Protein AF-A0A6G2W1F0-F1 (afdb_monomer_lite)

Structure (mmCIF, N/CA/C/O backbone):
data_AF-A0A6G2W1F0-F1
#
_entry.id   AF-A0A6G2W1F0-F1
#
loop_
_atom_site.group_PDB
_atom_site.id
_atom_site.type_symbol
_atom_site.label_atom_id
_atom_site.label_alt_id
_atom_site.label_comp_id
_atom_site.label_asym_id
_atom_site.label_entity_id
_atom_site.label_seq_id
_atom_site.pdbx_PDB_ins_code
_atom_site.Cartn_x
_atom_site.Cartn_y
_atom_site.Cartn_z
_atom_site.occupancy
_atom_site.B_iso_or_equiv
_atom_site.auth_seq_id
_atom_site.auth_comp_id
_atom_site.auth_asym_id
_atom_site.auth_atom_id
_atom_site.pdbx_PDB_model_num
ATOM 1 N N . MET A 1 1 ? -1.705 -1.977 -20.549 1.00 65.12 1 MET A N 1
ATOM 2 C CA . MET A 1 1 ? -0.613 -2.924 -20.229 1.00 65.12 1 MET A CA 1
ATOM 3 C C . MET A 1 1 ? -0.019 -2.506 -18.894 1.00 65.12 1 MET A C 1
ATOM 5 O O . MET A 1 1 ? 0.197 -1.313 -18.739 1.00 65.12 1 MET A O 1
ATOM 9 N N . SER A 1 2 ? 0.180 -3.436 -17.953 1.00 87.62 2 SER A N 1
ATOM 10 C CA . SER A 1 2 ? 0.776 -3.156 -16.630 1.00 87.62 2 SER A CA 1
ATOM 11 C C . SER A 1 2 ? 2.304 -3.027 -16.717 1.00 87.62 2 SER A C 1
ATOM 13 O O . SER A 1 2 ? 2.944 -3.602 -17.613 1.00 87.62 2 SER A O 1
ATOM 15 N N . ALA A 1 3 ? 2.893 -2.294 -15.771 1.00 87.00 3 ALA A N 1
ATOM 16 C CA . ALA A 1 3 ? 4.337 -2.196 -15.594 1.00 87.00 3 ALA A CA 1
ATOM 17 C C . ALA A 1 3 ? 4.994 -3.573 -15.380 1.00 87.00 3 ALA A C 1
ATOM 19 O O . ALA A 1 3 ? 6.061 -3.829 -15.943 1.00 87.00 3 ALA A O 1
ATOM 20 N N . TYR A 1 4 ? 4.330 -4.496 -14.673 1.00 86.31 4 TYR A N 1
ATOM 21 C CA . TYR A 1 4 ? 4.806 -5.872 -14.474 1.00 86.31 4 TYR A CA 1
ATOM 22 C C . TYR A 1 4 ? 4.949 -6.637 -15.787 1.00 86.31 4 TYR A C 1
ATOM 24 O O . TYR A 1 4 ? 5.973 -7.278 -16.017 1.00 86.31 4 TYR A O 1
ATOM 32 N N . SER A 1 5 ? 3.961 -6.537 -16.683 1.00 85.62 5 SER A N 1
ATOM 33 C CA . SER A 1 5 ? 4.020 -7.197 -17.995 1.00 85.62 5 SER A CA 1
ATOM 34 C C . SER A 1 5 ? 5.167 -6.649 -18.844 1.00 85.62 5 SER A C 1
ATOM 36 O O . SER A 1 5 ? 5.879 -7.409 -19.495 1.00 85.62 5 SER A O 1
ATOM 38 N N . THR A 1 6 ? 5.376 -5.333 -18.793 1.00 84.06 6 THR A N 1
ATOM 39 C CA . THR A 1 6 ? 6.454 -4.656 -19.528 1.00 84.06 6 THR A CA 1
ATOM 40 C C . THR A 1 6 ? 7.829 -5.064 -18.995 1.00 84.06 6 THR A C 1
ATOM 42 O O . THR A 1 6 ? 8.726 -5.392 -19.773 1.00 84.06 6 THR A O 1
ATOM 45 N N . ALA A 1 7 ? 7.987 -5.107 -17.670 1.00 84.81 7 ALA A N 1
ATOM 46 C CA . ALA A 1 7 ? 9.209 -5.564 -17.017 1.00 84.81 7 ALA A CA 1
ATOM 47 C C . ALA A 1 7 ? 9.498 -7.042 -17.322 1.00 84.81 7 ALA A C 1
ATOM 49 O O . ALA A 1 7 ? 10.616 -7.387 -17.699 1.00 84.81 7 ALA A O 1
ATOM 50 N N . TYR A 1 8 ? 8.486 -7.907 -17.228 1.00 86.44 8 TYR A N 1
ATOM 51 C CA . TYR A 1 8 ? 8.610 -9.330 -17.535 1.00 86.44 8 TYR A CA 1
ATOM 52 C C . TYR A 1 8 ? 9.032 -9.565 -18.989 1.00 86.44 8 TYR A C 1
ATOM 54 O O . TYR A 1 8 ? 9.948 -10.343 -19.252 1.00 86.44 8 TYR A O 1
ATOM 62 N N . GLN A 1 9 ? 8.419 -8.857 -19.941 1.00 87.31 9 GLN A N 1
ATOM 63 C CA . GLN A 1 9 ? 8.785 -8.960 -21.351 1.00 87.31 9 GLN A CA 1
ATOM 64 C C . GLN A 1 9 ? 10.224 -8.489 -21.596 1.00 87.31 9 GLN A C 1
ATOM 66 O O . GLN A 1 9 ? 10.969 -9.151 -22.317 1.00 87.31 9 GLN A O 1
ATOM 71 N N . ALA A 1 10 ? 10.650 -7.386 -20.979 1.00 84.75 10 ALA A N 1
ATOM 72 C CA . ALA A 1 10 ? 12.026 -6.907 -21.089 1.00 84.75 10 ALA A CA 1
ATOM 73 C C . ALA A 1 10 ? 13.050 -7.926 -20.558 1.00 84.75 10 ALA A C 1
ATOM 75 O O . ALA A 1 10 ? 14.081 -8.150 -21.187 1.00 84.75 10 ALA A O 1
ATOM 76 N N . LEU A 1 11 ? 12.742 -8.584 -19.437 1.00 84.31 11 LEU A N 1
ATOM 77 C CA . LEU A 1 11 ? 13.610 -9.599 -18.834 1.00 84.31 11 LEU A CA 1
ATOM 78 C C . LEU A 1 11 ? 13.666 -10.898 -19.652 1.00 84.31 11 LEU A C 1
ATOM 80 O O . LEU A 1 11 ? 14.720 -11.521 -19.735 1.00 84.31 11 LEU A O 1
ATOM 84 N N . THR A 1 12 ? 12.553 -11.311 -20.259 1.00 88.50 12 THR A N 1
ATOM 85 C CA . THR A 1 12 ? 12.443 -12.606 -20.959 1.00 88.50 12 THR A CA 1
ATOM 86 C C . THR A 1 12 ? 12.850 -12.558 -22.426 1.00 88.50 12 THR A C 1
ATOM 88 O O . THR A 1 12 ? 13.344 -13.548 -22.956 1.00 88.50 12 THR A O 1
ATOM 91 N N . THR A 1 13 ? 12.679 -11.418 -23.098 1.00 85.00 13 THR A N 1
ATOM 92 C CA . THR A 1 13 ? 13.014 -11.277 -24.527 1.00 85.00 13 THR A CA 1
ATOM 93 C C . THR A 1 13 ? 14.494 -10.990 -24.784 1.00 85.00 13 THR A C 1
ATOM 95 O O . THR A 1 13 ? 14.908 -10.923 -25.938 1.00 85.00 13 THR A O 1
ATOM 98 N N . GLY A 1 14 ? 15.299 -10.782 -23.735 1.00 74.56 14 GLY A N 1
ATOM 99 C CA . GLY A 1 14 ? 16.721 -10.438 -23.857 1.00 74.56 14 GLY A CA 1
ATOM 100 C C . GLY A 1 14 ? 16.983 -9.051 -24.460 1.00 74.56 14 GLY A C 1
ATOM 101 O O . GLY A 1 1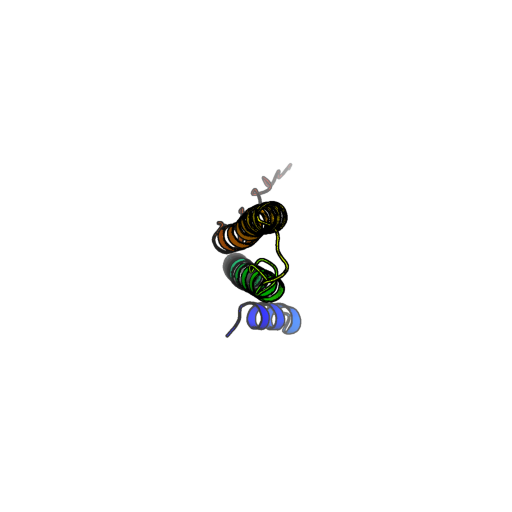4 ? 18.137 -8.678 -24.676 1.00 74.56 14 GLY A O 1
ATOM 102 N N . ARG A 1 15 ? 15.935 -8.257 -24.727 1.00 81.12 15 ARG A N 1
ATOM 103 C CA . ARG A 1 15 ? 16.072 -6.875 -25.188 1.00 81.12 15 ARG A CA 1
ATOM 104 C C . ARG A 1 15 ? 16.518 -6.002 -24.019 1.00 81.12 15 ARG A C 1
ATOM 106 O O . ARG A 1 15 ? 15.737 -5.714 -23.115 1.00 81.12 15 ARG A O 1
ATOM 113 N N . ALA A 1 16 ? 17.749 -5.503 -24.089 1.00 79.38 16 ALA A N 1
ATOM 114 C CA . ALA A 1 16 ? 18.232 -4.503 -23.148 1.00 79.38 16 ALA A CA 1
ATOM 115 C C . ALA A 1 16 ? 17.373 -3.227 -23.233 1.00 79.38 16 ALA A C 1
ATOM 117 O O . ALA A 1 16 ? 17.287 -2.588 -24.287 1.00 79.38 16 ALA A O 1
ATOM 118 N N . LEU A 1 17 ? 16.736 -2.860 -22.119 1.00 83.50 17 LEU A N 1
ATOM 119 C CA . LEU A 1 17 ? 16.067 -1.569 -21.981 1.00 83.50 17 LEU A CA 1
ATOM 120 C C . LEU A 1 17 ? 17.113 -0.459 -21.951 1.00 83.50 17 LEU A C 1
ATOM 122 O O . LEU A 1 17 ? 18.130 -0.562 -21.259 1.00 83.50 17 LEU A O 1
ATOM 126 N N . ARG A 1 18 ? 16.846 0.640 -22.657 1.00 86.62 18 ARG A N 1
ATOM 127 C CA . ARG A 1 18 ? 17.651 1.853 -22.495 1.00 86.62 18 ARG A CA 1
ATOM 128 C C . ARG A 1 18 ? 17.464 2.394 -21.070 1.00 86.62 18 ARG A C 1
ATOM 130 O O . ARG A 1 18 ? 16.386 2.224 -20.500 1.00 86.62 18 ARG A O 1
ATOM 137 N N . PRO A 1 19 ? 18.445 3.117 -20.501 1.00 85.00 19 PRO A N 1
ATOM 138 C CA . PRO A 1 19 ? 18.360 3.605 -19.122 1.00 85.00 19 PRO A CA 1
ATOM 139 C C . PRO A 1 19 ? 17.077 4.385 -18.792 1.00 85.00 19 PRO A C 1
ATOM 141 O O . PRO A 1 19 ? 16.508 4.207 -17.720 1.00 85.00 19 PRO A O 1
ATOM 144 N N . HIS A 1 20 ? 16.569 5.199 -19.723 1.00 83.25 20 HIS A N 1
ATOM 145 C CA . HIS A 1 20 ? 15.317 5.942 -19.536 1.00 83.25 20 HIS A CA 1
ATOM 146 C C . HIS A 1 20 ? 14.067 5.050 -19.599 1.00 83.25 20 HIS A C 1
ATOM 148 O O . HIS A 1 20 ? 13.107 5.296 -18.873 1.00 83.25 20 HIS A O 1
ATOM 154 N N . GLU A 1 21 ? 14.071 4.008 -20.437 1.00 84.81 21 GLU A N 1
ATOM 155 C CA . GLU A 1 21 ? 12.981 3.027 -20.508 1.00 84.81 21 GLU A CA 1
ATOM 156 C C . GLU A 1 21 ? 12.933 2.214 -19.209 1.00 84.81 21 GLU A C 1
ATOM 158 O O . GLU A 1 21 ? 11.867 2.048 -18.622 1.00 84.81 21 GLU A O 1
ATOM 163 N N . ALA A 1 22 ? 14.098 1.787 -18.712 1.00 85.56 22 ALA A N 1
ATOM 164 C CA . ALA A 1 22 ? 14.219 1.096 -17.434 1.00 85.56 22 ALA A CA 1
ATOM 165 C C . ALA A 1 22 ? 13.767 1.982 -16.265 1.00 85.56 22 ALA A C 1
ATOM 167 O O . ALA A 1 22 ? 12.966 1.538 -15.448 1.00 85.56 22 ALA A O 1
ATOM 168 N N . ALA A 1 23 ? 14.214 3.242 -16.207 1.00 85.69 23 ALA A N 1
ATOM 169 C CA . ALA A 1 23 ? 13.790 4.191 -15.177 1.00 85.69 23 ALA A CA 1
ATOM 170 C C . ALA A 1 23 ? 12.268 4.395 -15.177 1.00 85.69 23 ALA A C 1
ATOM 172 O O . ALA A 1 23 ? 11.653 4.399 -14.114 1.00 85.69 23 ALA A O 1
ATOM 173 N N . LYS A 1 24 ? 11.652 4.492 -16.362 1.00 87.44 24 LYS A N 1
ATOM 174 C CA . LYS A 1 24 ? 10.198 4.606 -16.499 1.00 87.44 24 LYS A CA 1
ATOM 175 C C . LYS A 1 24 ? 9.475 3.363 -15.979 1.00 87.44 24 LYS A C 1
ATOM 177 O O . LYS A 1 24 ? 8.623 3.495 -15.110 1.00 87.44 24 LYS A O 1
ATOM 182 N N . VAL A 1 25 ? 9.860 2.170 -16.439 1.00 90.19 25 VAL A N 1
ATOM 183 C CA . VAL A 1 25 ? 9.263 0.899 -15.983 1.00 90.19 25 VAL A CA 1
ATOM 184 C C . VAL A 1 25 ? 9.400 0.740 -14.469 1.00 90.19 25 VAL A C 1
ATOM 186 O O . VAL A 1 25 ? 8.467 0.322 -13.795 1.00 90.19 25 VAL A O 1
ATOM 189 N N . LEU A 1 26 ? 10.550 1.115 -13.914 1.00 88.88 26 LEU A N 1
ATOM 190 C CA . LEU A 1 26 ? 10.825 1.071 -12.483 1.00 88.88 26 LEU A CA 1
ATOM 191 C C . LEU A 1 26 ? 9.983 2.064 -11.665 1.00 88.88 26 LEU A C 1
ATOM 193 O O . LEU A 1 26 ? 9.611 1.738 -10.536 1.00 88.88 26 LEU A O 1
ATOM 197 N N . SER A 1 27 ? 9.697 3.251 -12.199 1.00 89.81 27 SER A N 1
ATOM 198 C CA . SER A 1 27 ? 8.772 4.211 -11.584 1.00 89.81 27 SER A CA 1
ATOM 199 C C . SER A 1 27 ? 7.324 3.730 -11.670 1.00 89.81 27 SER A C 1
ATOM 201 O O . SER A 1 27 ? 6.599 3.790 -10.679 1.00 89.81 27 SER A O 1
ATOM 203 N N . ASP A 1 28 ? 6.918 3.186 -12.818 1.00 90.81 28 ASP A N 1
ATOM 204 C CA . ASP A 1 28 ? 5.572 2.643 -13.012 1.00 90.81 28 ASP A CA 1
ATOM 205 C C . ASP A 1 28 ? 5.324 1.439 -12.084 1.00 90.81 28 ASP A C 1
ATOM 207 O O . ASP A 1 28 ? 4.277 1.362 -11.445 1.00 90.81 28 ASP A O 1
ATOM 211 N N . LEU A 1 29 ? 6.320 0.560 -11.911 1.00 91.88 29 LEU A N 1
ATOM 212 C CA . LEU A 1 29 ? 6.280 -0.545 -10.947 1.00 91.88 29 LEU A CA 1
ATOM 213 C C . LEU A 1 29 ? 6.156 -0.062 -9.502 1.00 91.88 29 LEU A C 1
ATOM 215 O O . LEU A 1 29 ? 5.406 -0.650 -8.728 1.00 91.88 29 LEU A O 1
ATOM 219 N N . GLN A 1 30 ? 6.889 0.985 -9.114 1.00 91.94 30 GLN A N 1
ATOM 220 C CA . GLN A 1 30 ? 6.799 1.546 -7.763 1.00 91.94 30 GLN A CA 1
ATOM 221 C C . GLN A 1 30 ? 5.388 2.074 -7.481 1.00 91.94 30 GLN A C 1
ATOM 223 O O . GLN A 1 30 ? 4.853 1.836 -6.397 1.00 91.94 30 GLN A O 1
ATOM 228 N N . ARG A 1 31 ? 4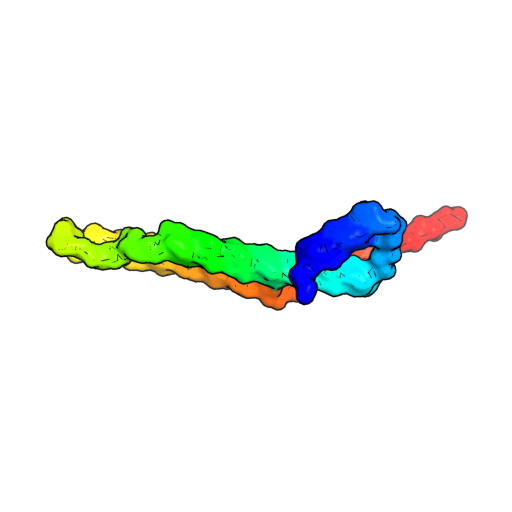.780 2.741 -8.467 1.00 92.62 31 ARG A N 1
ATOM 229 C CA . ARG A 1 31 ? 3.410 3.240 -8.372 1.00 92.62 31 ARG A CA 1
ATOM 230 C C . ARG A 1 31 ? 2.400 2.100 -8.253 1.00 92.62 31 ARG A C 1
ATOM 232 O O . ARG A 1 31 ? 1.655 2.073 -7.279 1.00 92.62 31 ARG A O 1
ATOM 239 N N . GLU A 1 32 ? 2.419 1.151 -9.191 1.00 93.44 32 GLU A N 1
ATOM 240 C CA . GLU A 1 32 ? 1.493 0.005 -9.199 1.00 93.44 32 GLU A CA 1
ATOM 241 C C . GLU A 1 32 ? 1.619 -0.817 -7.905 1.00 93.44 32 GLU A C 1
ATOM 243 O O . GLU A 1 32 ? 0.625 -1.038 -7.220 1.00 93.44 32 GLU A O 1
ATOM 248 N N . THR A 1 33 ? 2.846 -1.150 -7.483 1.00 92.12 33 THR A N 1
ATOM 249 C CA . THR A 1 33 ? 3.076 -1.915 -6.241 1.00 92.12 33 THR A CA 1
ATOM 250 C C . THR A 1 33 ? 2.579 -1.157 -5.006 1.00 92.12 33 THR A C 1
ATOM 252 O O . THR A 1 33 ? 1.979 -1.745 -4.108 1.00 92.12 33 THR A O 1
ATOM 255 N N . GLY A 1 34 ? 2.849 0.149 -4.917 1.00 91.81 34 GLY A N 1
ATOM 256 C CA . GLY A 1 34 ? 2.440 0.951 -3.764 1.00 91.81 34 GLY A CA 1
ATOM 257 C C . GLY A 1 34 ? 0.919 1.108 -3.661 1.00 91.81 34 GLY A C 1
ATOM 258 O O . GLY A 1 34 ? 0.373 1.043 -2.558 1.00 91.81 34 GLY A O 1
ATOM 259 N N . GLU A 1 35 ? 0.229 1.257 -4.795 1.00 92.94 35 GLU A N 1
ATOM 260 C CA . GLU A 1 35 ? -1.238 1.270 -4.869 1.00 92.94 35 GLU A CA 1
ATOM 261 C C . GLU A 1 35 ? -1.832 -0.094 -4.479 1.00 92.94 35 GLU A C 1
ATOM 263 O O . GLU A 1 35 ? -2.740 -0.155 -3.647 1.00 92.94 35 GLU A O 1
ATOM 268 N N . GLU A 1 36 ? -1.287 -1.194 -5.006 1.00 93.62 36 GLU A N 1
ATOM 269 C CA . GLU A 1 36 ? -1.722 -2.555 -4.673 1.00 93.62 36 GLU A CA 1
ATOM 270 C C . GLU A 1 36 ? -1.546 -2.873 -3.183 1.00 93.62 36 GLU A C 1
ATOM 272 O O . GLU A 1 36 ? -2.469 -3.388 -2.550 1.00 93.62 36 GLU A O 1
ATOM 277 N N . LEU A 1 37 ? -0.404 -2.508 -2.590 1.00 93.19 37 LEU A N 1
ATOM 278 C CA . LEU A 1 37 ? -0.155 -2.687 -1.157 1.00 93.19 37 LEU A CA 1
ATOM 279 C C . LEU A 1 37 ? -1.125 -1.874 -0.299 1.00 93.19 37 LEU A C 1
ATOM 281 O O . LEU A 1 37 ? -1.650 -2.391 0.689 1.00 93.19 37 LEU A O 1
ATOM 285 N N . ALA A 1 38 ? -1.386 -0.617 -0.669 1.00 93.38 38 ALA A N 1
ATOM 286 C CA . ALA A 1 38 ? -2.347 0.218 0.041 1.00 93.38 38 ALA A CA 1
ATOM 287 C C . ALA A 1 38 ? -3.745 -0.422 0.034 1.00 93.38 38 ALA A C 1
ATOM 289 O O . ALA A 1 38 ? -4.363 -0.546 1.092 1.00 93.38 38 ALA A O 1
ATOM 290 N N . ASN A 1 39 ? -4.198 -0.886 -1.132 1.00 93.75 39 ASN A N 1
ATOM 291 C CA . ASN A 1 39 ? -5.507 -1.514 -1.299 1.00 93.75 39 ASN A CA 1
ATOM 292 C C . ASN A 1 39 ? -5.608 -2.853 -0.556 1.00 93.75 39 ASN A C 1
ATOM 294 O O . ASN A 1 39 ? -6.601 -3.103 0.124 1.00 93.75 39 ASN A O 1
ATOM 298 N N . ALA A 1 40 ? -4.577 -3.699 -0.631 1.00 92.75 40 ALA A N 1
ATOM 299 C CA . ALA A 1 40 ? -4.555 -4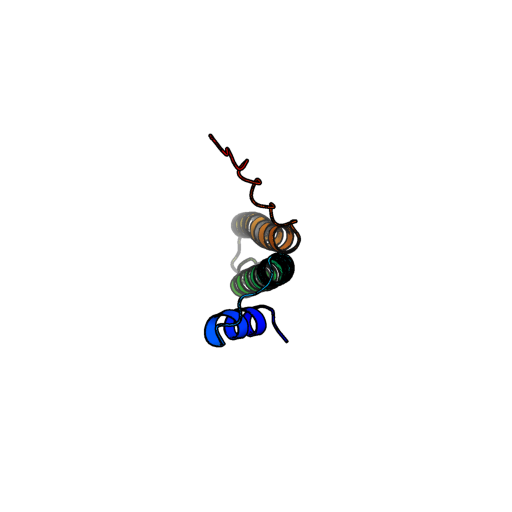.989 0.054 1.00 92.75 40 ALA A CA 1
ATOM 300 C C . ALA A 1 40 ? -4.623 -4.825 1.581 1.00 92.75 40 ALA A C 1
ATOM 302 O O . ALA A 1 40 ? -5.380 -5.527 2.256 1.00 92.75 40 ALA A O 1
ATOM 303 N N . VAL A 1 41 ? -3.871 -3.866 2.133 1.00 91.44 41 VAL A N 1
ATOM 304 C CA . VAL A 1 41 ? -3.899 -3.565 3.571 1.00 91.44 41 VAL A CA 1
ATOM 305 C C . VAL A 1 41 ? -5.244 -2.963 3.974 1.00 91.44 41 VAL A C 1
ATOM 307 O O . VAL A 1 41 ? -5.794 -3.351 5.001 1.00 91.44 41 VAL A O 1
ATOM 310 N N . GLU A 1 42 ? -5.811 -2.058 3.174 1.00 91.88 42 GLU A N 1
ATOM 311 C CA . GLU A 1 42 ? -7.142 -1.493 3.421 1.00 91.88 42 GLU A CA 1
ATOM 312 C C . GLU A 1 42 ? -8.222 -2.585 3.446 1.00 91.88 42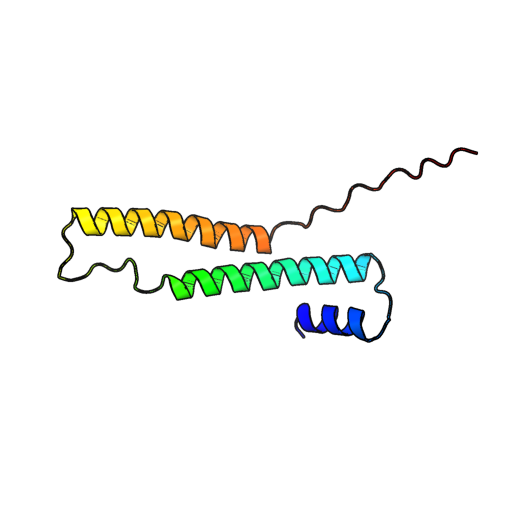 GLU A C 1
ATOM 314 O O . GLU A 1 42 ? -8.992 -2.668 4.404 1.00 91.88 42 GLU A O 1
ATOM 319 N N . GLN A 1 43 ? -8.205 -3.503 2.478 1.00 92.69 43 GLN A N 1
ATOM 320 C CA . GLN A 1 43 ? -9.130 -4.633 2.420 1.00 92.69 43 GLN A CA 1
ATOM 321 C C . GLN A 1 43 ? -8.960 -5.593 3.608 1.00 92.69 43 GLN A C 1
ATOM 323 O O . GLN A 1 43 ? -9.948 -6.057 4.175 1.00 92.69 43 GLN A O 1
ATOM 328 N N . GLN A 1 44 ? -7.724 -5.868 4.042 1.00 90.88 44 GLN A N 1
ATOM 329 C CA . GLN A 1 44 ? -7.459 -6.712 5.215 1.00 90.88 44 GLN A CA 1
ATOM 330 C C . GLN A 1 44 ? -7.969 -6.087 6.527 1.00 90.88 44 GLN A C 1
ATOM 332 O O . GLN A 1 44 ? -8.149 -6.792 7.531 1.00 90.88 44 GLN A O 1
ATOM 337 N N . LEU A 1 45 ? -8.139 -4.766 6.558 1.00 90.31 45 LEU A N 1
ATOM 338 C CA . LEU A 1 45 ? -8.550 -4.007 7.734 1.00 90.31 45 LEU A CA 1
ATOM 339 C C . LEU A 1 45 ? -10.025 -3.610 7.727 1.00 90.31 45 LEU A C 1
ATOM 341 O O . LEU A 1 45 ? -10.524 -3.196 8.780 1.00 90.31 45 LEU A O 1
ATOM 345 N N . ASP A 1 46 ? -10.726 -3.753 6.600 1.00 89.25 46 ASP A N 1
ATOM 346 C CA . ASP A 1 46 ? -12.154 -3.462 6.539 1.00 89.25 46 ASP A CA 1
ATOM 347 C C . ASP A 1 46 ? -12.921 -4.272 7.595 1.00 89.25 46 ASP A C 1
ATOM 349 O O . ASP A 1 46 ? -12.606 -5.416 7.928 1.00 89.25 46 ASP A O 1
ATOM 353 N N . GLY A 1 47 ? -13.895 -3.617 8.219 1.00 86.88 47 GLY A N 1
ATOM 354 C CA . GLY A 1 47 ? -14.696 -4.184 9.300 1.00 86.88 47 GLY A CA 1
ATOM 355 C C . GLY A 1 47 ? -13.984 -4.344 10.653 1.00 86.88 47 GLY A C 1
ATOM 356 O O . GLY A 1 47 ? -14.659 -4.266 11.678 1.00 86.88 47 GLY A O 1
ATOM 357 N N . LYS A 1 48 ? -12.649 -4.486 10.716 1.00 89.50 48 LYS A N 1
ATOM 358 C CA . LYS A 1 48 ? -11.923 -4.841 11.961 1.00 89.50 48 LYS A CA 1
ATOM 359 C C . LYS A 1 48 ? -12.035 -3.818 13.087 1.00 89.50 48 LYS A C 1
ATOM 361 O O . LYS A 1 48 ? -11.981 -4.180 14.262 1.00 89.50 48 LYS A O 1
ATOM 366 N N . PHE A 1 49 ? -12.172 -2.543 12.742 1.00 89.44 49 PHE A N 1
ATOM 367 C CA . PHE A 1 49 ? -12.223 -1.451 13.717 1.00 89.44 49 PHE A CA 1
ATOM 368 C C . PHE A 1 49 ? -13.626 -0.873 13.914 1.00 89.44 49 PHE A C 1
ATOM 370 O O . PHE A 1 49 ? -13.773 0.151 14.585 1.00 89.44 49 PHE A O 1
ATOM 377 N N . ARG A 1 50 ? -14.660 -1.513 13.351 1.00 89.31 50 ARG A N 1
ATOM 378 C CA . ARG A 1 50 ? -16.047 -1.101 13.577 1.00 89.31 50 ARG A CA 1
ATOM 379 C C . ARG A 1 50 ? -16.436 -1.354 15.034 1.00 89.31 50 ARG A C 1
ATOM 381 O O . ARG A 1 50 ? -15.946 -2.289 15.680 1.00 89.31 50 ARG A O 1
ATOM 388 N N . ARG A 1 51 ? -17.311 -0.486 15.547 1.00 91.31 51 ARG A N 1
ATOM 389 C CA . ARG A 1 51 ? -17.942 -0.698 16.848 1.00 91.31 51 ARG A CA 1
ATOM 390 C C . ARG A 1 51 ? -18.864 -1.908 16.742 1.00 91.31 51 ARG A C 1
ATOM 392 O O . ARG A 1 51 ? -19.622 -2.003 15.780 1.00 91.31 51 ARG A O 1
ATOM 399 N N . THR A 1 52 ? -18.782 -2.805 17.711 1.00 92.12 52 THR A N 1
ATOM 400 C CA . THR A 1 52 ? -19.709 -3.930 17.869 1.00 92.12 52 THR A CA 1
ATOM 401 C C . THR A 1 52 ? -20.598 -3.706 19.086 1.00 92.12 52 THR A C 1
ATOM 403 O O . THR A 1 52 ? -20.242 -2.938 19.980 1.00 92.12 52 THR A O 1
ATOM 406 N N . ASP A 1 53 ? -21.731 -4.401 19.152 1.00 90.31 53 ASP A N 1
ATOM 407 C CA . ASP A 1 53 ? -22.701 -4.251 20.251 1.00 90.31 53 ASP A CA 1
ATOM 408 C C . ASP A 1 53 ? -22.116 -4.632 21.621 1.00 90.31 53 ASP A C 1
ATOM 410 O O . ASP A 1 53 ? -22.567 -4.173 22.665 1.00 90.31 53 ASP A O 1
ATOM 414 N N . THR A 1 54 ? -21.056 -5.440 21.615 1.00 92.44 54 THR A N 1
ATOM 415 C CA . THR A 1 54 ? -20.311 -5.876 22.800 1.00 92.44 54 THR A CA 1
ATOM 416 C C . THR A 1 54 ? -19.192 -4.918 23.221 1.00 92.44 54 THR A C 1
ATOM 418 O O . THR A 1 54 ? -18.536 -5.155 24.237 1.00 92.44 54 THR A O 1
ATOM 421 N N . ASP A 1 55 ? -18.907 -3.866 22.446 1.00 90.38 55 ASP A N 1
ATOM 422 C CA . ASP A 1 55 ? -17.811 -2.950 22.753 1.00 90.38 55 ASP A CA 1
ATOM 423 C C . ASP A 1 55 ? -18.183 -1.980 23.877 1.00 90.38 55 ASP A C 1
ATOM 425 O O . ASP A 1 55 ? -19.091 -1.152 23.755 1.00 90.38 55 ASP A O 1
ATOM 429 N N . THR A 1 56 ? -17.362 -1.969 24.925 1.00 94.94 56 THR A N 1
ATOM 430 C CA . THR A 1 56 ? -17.306 -0.833 25.850 1.00 94.94 56 THR A CA 1
ATOM 431 C C . THR A 1 56 ? -16.695 0.390 25.159 1.00 94.94 56 THR A C 1
ATOM 433 O O . THR A 1 56 ? -15.906 0.267 24.215 1.00 94.94 56 THR A O 1
ATOM 436 N N . ASP A 1 57 ? -16.973 1.593 25.668 1.00 93.62 57 ASP A N 1
ATOM 437 C CA . ASP A 1 57 ? -16.385 2.828 25.125 1.00 93.62 57 A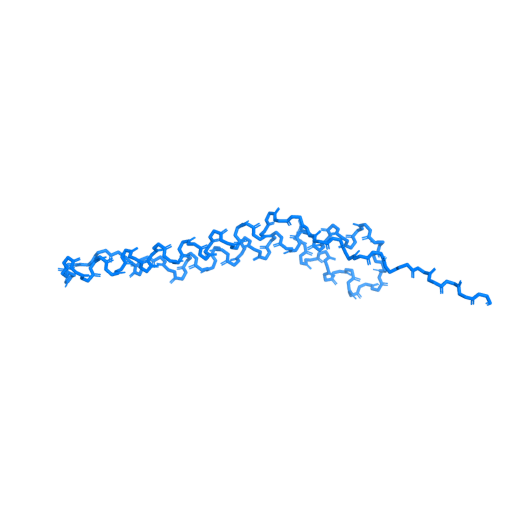SP A CA 1
ATOM 438 C C . ASP A 1 57 ? -14.846 2.804 25.148 1.00 93.62 57 ASP A C 1
ATOM 440 O O . ASP A 1 57 ? -14.184 3.286 24.223 1.00 93.62 57 ASP A O 1
ATOM 444 N N . GLY A 1 58 ? -14.256 2.181 26.174 1.00 94.12 58 GLY A N 1
ATOM 445 C CA . GLY A 1 58 ? -12.811 1.979 26.274 1.00 94.12 58 GLY A CA 1
ATOM 446 C C . GLY A 1 58 ? -12.258 1.054 25.186 1.00 94.12 58 GLY A C 1
ATOM 447 O O . GLY A 1 58 ? -11.216 1.355 24.595 1.00 94.12 58 GLY A O 1
ATOM 448 N N . ALA A 1 59 ? -12.957 -0.044 24.880 1.00 91.94 59 ALA A N 1
ATOM 449 C CA . ALA A 1 59 ? -12.585 -0.957 23.798 1.00 91.94 59 ALA A CA 1
ATOM 450 C C . ALA A 1 59 ? -12.681 -0.267 22.429 1.00 91.94 59 ALA A C 1
ATOM 452 O O . ALA A 1 59 ? -11.738 -0.327 21.632 1.00 91.94 59 ALA A O 1
ATOM 453 N N . PHE A 1 60 ? -13.758 0.486 22.195 1.00 93.50 60 PHE A N 1
ATOM 454 C CA . PHE A 1 60 ? -13.932 1.246 20.961 1.00 93.50 60 PHE A CA 1
ATOM 455 C C . PHE A 1 60 ? -12.865 2.340 20.793 1.00 93.50 60 PHE A C 1
ATOM 457 O O . PHE A 1 60 ? -12.304 2.507 19.707 1.00 93.50 60 PHE A O 1
ATOM 464 N N . ARG A 1 61 ? -12.485 3.040 21.874 1.00 94.25 61 ARG A N 1
ATOM 465 C CA . ARG A 1 61 ? -11.388 4.024 21.838 1.00 94.25 61 ARG A CA 1
ATOM 466 C C . ARG A 1 61 ? -10.067 3.387 21.402 1.00 94.25 61 ARG A C 1
ATOM 468 O O . ARG A 1 61 ? -9.362 3.981 20.585 1.00 94.25 61 ARG A O 1
ATOM 475 N N . LYS A 1 62 ? -9.739 2.187 21.898 1.00 93.75 62 LYS A N 1
ATOM 476 C CA . LYS A 1 62 ? -8.544 1.437 21.468 1.00 93.75 62 LYS A CA 1
ATOM 477 C C . LYS A 1 62 ? -8.631 1.050 19.988 1.00 93.75 62 LYS A C 1
ATOM 479 O O . LYS A 1 62 ? -7.687 1.326 19.251 1.00 93.75 62 LYS A O 1
ATOM 484 N N . LYS A 1 63 ? -9.769 0.511 19.525 1.00 93.00 63 LYS A N 1
ATOM 485 C CA . LYS A 1 63 ? -10.006 0.211 18.096 1.00 93.00 63 LYS A CA 1
ATOM 486 C C . LYS A 1 63 ? -9.771 1.438 17.210 1.00 93.00 63 LYS A C 1
ATOM 488 O O . LYS A 1 63 ? -9.065 1.340 16.211 1.00 93.00 63 LYS A O 1
ATOM 493 N N . ARG A 1 64 ? -10.270 2.611 17.614 1.00 92.88 64 ARG A N 1
ATOM 494 C CA . ARG A 1 64 ? -10.073 3.873 16.881 1.00 92.88 64 ARG A CA 1
ATOM 495 C C . ARG A 1 64 ? -8.604 4.306 16.813 1.00 92.88 64 ARG A C 1
ATOM 497 O O . ARG A 1 64 ? -8.166 4.809 15.781 1.00 92.88 64 ARG A O 1
ATOM 504 N N . LEU A 1 65 ? -7.836 4.111 17.887 1.00 93.25 65 LEU A N 1
ATOM 505 C CA . LEU A 1 65 ? -6.393 4.385 17.884 1.00 93.25 65 LEU A CA 1
ATOM 506 C C . LEU A 1 65 ? -5.648 3.459 16.914 1.00 93.25 65 LEU A C 1
ATOM 508 O O . LEU A 1 65 ? -4.815 3.935 16.143 1.00 93.25 65 LEU A O 1
ATOM 512 N N . HIS A 1 66 ? -5.979 2.164 16.912 1.00 92.38 66 HIS A N 1
ATOM 513 C CA . HIS A 1 66 ? -5.402 1.206 15.969 1.00 92.38 66 HIS A CA 1
ATOM 514 C C . HIS A 1 66 ? -5.770 1.538 14.523 1.00 92.38 66 HIS A C 1
ATOM 516 O O . HIS A 1 66 ? -4.876 1.582 13.685 1.00 92.38 66 HIS A O 1
ATOM 522 N N . TYR A 1 67 ? -7.029 1.888 14.251 1.00 91.31 67 TYR A N 1
ATOM 523 C CA . TYR A 1 67 ? -7.455 2.375 12.939 1.00 91.31 67 TYR A CA 1
ATOM 524 C C . TYR A 1 67 ? -6.605 3.563 12.467 1.00 91.31 67 TYR A C 1
ATOM 526 O O . TYR A 1 67 ? -6.058 3.544 11.368 1.00 91.31 67 TYR A O 1
ATOM 534 N N . GLY A 1 68 ? -6.413 4.575 13.320 1.00 91.75 68 GLY A N 1
ATOM 535 C CA . GLY A 1 68 ? -5.576 5.730 12.987 1.00 91.75 68 GLY A CA 1
ATOM 536 C C . GLY A 1 68 ? -4.099 5.377 12.758 1.00 91.75 68 GLY A C 1
ATOM 537 O O . GLY A 1 68 ? -3.433 5.997 11.931 1.00 91.75 68 GLY A O 1
ATOM 538 N N . ALA A 1 69 ? -3.558 4.382 13.465 1.00 93.25 69 ALA A N 1
ATOM 539 C CA . ALA A 1 69 ? -2.216 3.861 13.194 1.00 93.25 69 ALA A CA 1
ATOM 540 C C . ALA A 1 69 ? -2.151 3.139 11.839 1.00 93.25 69 ALA A C 1
ATOM 542 O O . ALA A 1 69 ? -1.243 3.397 11.055 1.00 93.25 69 ALA A O 1
ATOM 543 N N . SER A 1 70 ? -3.143 2.311 11.526 1.00 92.69 70 SER A N 1
ATOM 544 C CA . SER A 1 70 ? -3.227 1.601 10.253 1.00 92.69 70 SER A CA 1
ATOM 545 C C . SER A 1 70 ? -3.374 2.535 9.054 1.00 92.69 70 SER A C 1
ATOM 547 O O . SER A 1 70 ? -2.676 2.368 8.058 1.00 92.69 70 SER A O 1
ATOM 549 N N . MET A 1 71 ? -4.211 3.569 9.162 1.00 92.81 71 MET A N 1
ATOM 550 C CA . MET A 1 71 ? -4.374 4.556 8.092 1.00 92.81 71 MET A CA 1
ATOM 551 C C . MET A 1 71 ? -3.081 5.321 7.799 1.00 92.81 71 MET A C 1
ATOM 553 O O . MET A 1 71 ? -2.827 5.672 6.650 1.00 92.81 71 MET A O 1
ATOM 557 N N . ARG A 1 72 ? -2.224 5.542 8.807 1.00 93.75 72 ARG A N 1
ATOM 558 C CA . ARG A 1 72 ? -0.891 6.124 8.584 1.00 93.75 72 ARG A CA 1
ATOM 559 C C . ARG A 1 72 ? -0.014 5.223 7.716 1.00 93.75 72 ARG A C 1
ATOM 561 O O . ARG A 1 72 ? 0.686 5.738 6.853 1.00 93.75 72 ARG A O 1
ATOM 568 N N . VAL A 1 73 ? -0.089 3.905 7.899 1.00 93.75 73 VAL A N 1
ATOM 569 C CA . VAL A 1 73 ? 0.651 2.931 7.080 1.00 93.75 73 VAL A CA 1
ATOM 570 C C . VAL A 1 73 ? 0.116 2.895 5.647 1.00 93.75 73 VAL A C 1
ATOM 572 O O . VAL A 1 73 ? 0.898 3.002 4.709 1.00 93.75 73 VAL A O 1
ATOM 575 N N . ILE A 1 74 ? -1.208 2.832 5.464 1.00 93.44 74 ILE A N 1
ATOM 576 C CA . ILE A 1 74 ? -1.836 2.876 4.129 1.00 93.44 74 ILE A CA 1
ATOM 577 C C . ILE A 1 74 ? -1.428 4.155 3.387 1.00 93.44 74 ILE A C 1
ATOM 579 O O . ILE A 1 74 ? -1.009 4.111 2.232 1.00 93.44 74 ILE A O 1
ATOM 583 N N . ASN A 1 75 ? -1.482 5.302 4.066 1.00 92.69 75 ASN A N 1
ATOM 584 C CA . ASN A 1 75 ? -1.067 6.569 3.476 1.00 92.69 75 ASN A CA 1
ATOM 585 C C . ASN A 1 75 ? 0.435 6.606 3.167 1.00 92.69 75 ASN A C 1
ATOM 587 O O . ASN A 1 75 ? 0.815 7.189 2.156 1.00 92.69 75 ASN A O 1
ATOM 591 N N . ALA A 1 76 ? 1.286 5.957 3.967 1.00 91.75 76 ALA A N 1
ATOM 592 C CA . ALA A 1 76 ? 2.708 5.833 3.657 1.00 91.75 76 ALA A CA 1
ATOM 593 C C . ALA A 1 76 ? 2.945 5.045 2.355 1.00 91.75 76 ALA A C 1
ATOM 595 O O . ALA A 1 76 ? 3.773 5.463 1.549 1.00 91.75 76 ALA A O 1
ATOM 596 N N . PHE A 1 77 ? 2.184 3.974 2.095 1.00 91.50 77 PHE A N 1
ATOM 597 C CA . PHE A 1 77 ? 2.248 3.258 0.812 1.00 91.50 77 PHE A CA 1
ATOM 598 C C . PHE A 1 77 ? 1.796 4.126 -0.364 1.00 91.50 77 PHE A C 1
ATOM 600 O O . PHE A 1 77 ? 2.457 4.141 -1.400 1.00 91.50 77 PHE A O 1
ATOM 607 N N . ARG A 1 78 ? 0.731 4.918 -0.192 1.00 92.50 78 ARG A N 1
ATOM 608 C CA . ARG A 1 78 ? 0.266 5.864 -1.223 1.00 92.50 78 ARG A CA 1
ATOM 609 C C . ARG A 1 78 ? 1.293 6.963 -1.509 1.00 92.50 78 ARG A C 1
ATOM 611 O O . ARG A 1 78 ? 1.510 7.309 -2.665 1.00 92.50 78 ARG A O 1
ATOM 618 N N . VAL A 1 79 ? 1.961 7.480 -0.477 1.00 91.81 79 VAL A N 1
ATOM 619 C CA . VAL A 1 79 ? 3.058 8.448 -0.639 1.00 91.81 79 VAL A CA 1
ATOM 620 C C . VAL A 1 79 ? 4.243 7.804 -1.353 1.00 91.81 79 VAL A C 1
ATOM 622 O O . VAL A 1 79 ? 4.784 8.398 -2.280 1.00 91.81 79 VAL A O 1
ATOM 625 N N . LEU A 1 80 ? 4.618 6.576 -0.983 1.00 87.19 80 LEU A N 1
ATOM 626 C CA . LEU A 1 80 ? 5.680 5.833 -1.661 1.00 87.19 80 LEU A CA 1
ATOM 627 C C . LEU A 1 80 ? 5.354 5.603 -3.144 1.00 87.19 80 LEU A C 1
ATOM 629 O O . LEU A 1 80 ? 6.238 5.761 -3.981 1.00 87.19 80 LEU A O 1
ATOM 633 N N . ALA A 1 81 ? 4.100 5.290 -3.480 1.00 89.81 81 ALA A N 1
ATOM 634 C CA . ALA A 1 81 ? 3.645 5.108 -4.860 1.00 89.81 81 ALA A CA 1
ATOM 635 C C . ALA A 1 81 ? 3.820 6.373 -5.724 1.00 89.81 81 ALA A C 1
ATOM 637 O O . ALA A 1 81 ? 4.017 6.277 -6.932 1.00 89.81 81 ALA A O 1
ATOM 638 N N . GLN A 1 82 ? 3.762 7.555 -5.105 1.00 88.88 82 GLN A N 1
ATOM 639 C CA . GLN A 1 82 ? 3.887 8.857 -5.770 1.00 88.88 82 GLN A CA 1
ATOM 640 C C . GLN A 1 82 ? 5.296 9.456 -5.657 1.00 88.88 82 GLN A C 1
ATOM 642 O O . GLN A 1 82 ? 5.596 10.462 -6.302 1.00 88.88 82 GLN A O 1
ATOM 647 N N . ALA A 1 83 ? 6.159 8.875 -4.820 1.00 84.62 83 ALA A N 1
ATOM 648 C CA . ALA A 1 83 ? 7.469 9.429 -4.534 1.00 84.62 83 ALA A CA 1
ATOM 649 C C . ALA A 1 83 ? 8.378 9.355 -5.774 1.00 84.62 83 ALA A C 1
ATOM 651 O O . ALA A 1 83 ? 8.505 8.281 -6.374 1.00 84.62 83 ALA A O 1
ATOM 652 N N . PRO A 1 84 ? 9.075 10.451 -6.130 1.00 80.69 84 PRO A N 1
ATOM 653 C CA . PRO A 1 84 ? 10.107 10.409 -7.152 1.00 80.69 84 PRO A CA 1
ATOM 654 C C . PRO A 1 84 ? 11.147 9.357 -6.775 1.00 80.69 84 PRO A C 1
ATOM 656 O O . PRO A 1 84 ? 11.679 9.367 -5.661 1.00 80.69 84 PRO A O 1
ATOM 659 N N . ARG A 1 85 ? 11.439 8.440 -7.697 1.00 70.75 85 ARG A N 1
ATOM 660 C CA . ARG A 1 85 ? 12.448 7.417 -7.448 1.00 70.75 85 ARG A CA 1
ATOM 661 C C . ARG A 1 85 ? 13.817 8.103 -7.357 1.00 70.75 85 ARG A C 1
ATOM 663 O O . ARG A 1 85 ? 14.157 8.860 -8.270 1.00 70.75 85 ARG A O 1
ATOM 670 N N . PRO A 1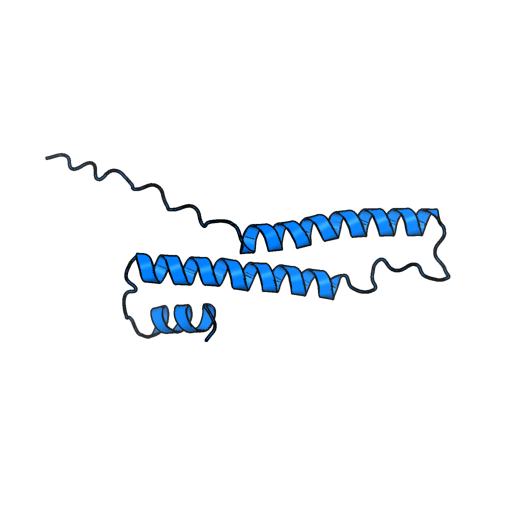 86 ? 14.606 7.879 -6.290 1.00 67.00 86 PRO A N 1
ATOM 671 C CA . PRO A 1 86 ? 15.932 8.468 -6.200 1.00 67.00 86 PRO A CA 1
ATOM 672 C C . PRO A 1 86 ? 16.759 7.975 -7.387 1.00 67.00 86 PRO A C 1
ATOM 674 O O . PRO A 1 86 ? 16.939 6.770 -7.580 1.00 67.00 86 PRO A O 1
ATOM 677 N N . THR A 1 87 ? 17.237 8.904 -8.212 1.00 59.25 87 THR A N 1
ATOM 678 C CA . THR A 1 87 ? 18.227 8.590 -9.238 1.00 59.25 87 THR A CA 1
ATOM 679 C C . THR A 1 87 ? 19.484 8.132 -8.516 1.00 59.25 87 THR A C 1
ATOM 681 O O . THR A 1 87 ? 19.989 8.853 -7.653 1.00 59.25 87 THR A O 1
ATOM 684 N N . THR A 1 88 ? 19.973 6.933 -8.833 1.00 55.91 88 THR A N 1
ATOM 685 C CA . THR A 1 88 ? 21.278 6.453 -8.363 1.00 55.91 88 THR A CA 1
ATOM 686 C C . THR A 1 88 ? 22.318 7.559 -8.546 1.00 55.91 88 THR A C 1
ATOM 688 O O . THR A 1 88 ? 22.346 8.153 -9.629 1.00 55.91 88 THR A O 1
ATOM 691 N N . PRO A 1 89 ? 23.153 7.870 -7.537 1.00 47.91 89 PRO A N 1
ATOM 692 C CA . PRO A 1 89 ? 24.204 8.857 -7.717 1.00 47.91 89 PRO A CA 1
ATOM 693 C C . PRO A 1 89 ? 25.088 8.385 -8.871 1.00 47.91 89 PRO A C 1
ATOM 695 O O . PRO A 1 89 ? 25.537 7.238 -8.872 1.00 47.91 89 PRO A O 1
ATOM 698 N N . ASN A 1 90 ? 25.295 9.247 -9.869 1.00 51.56 90 ASN A N 1
ATOM 699 C CA . ASN A 1 90 ? 26.316 9.038 -10.889 1.00 51.56 90 ASN A CA 1
ATOM 700 C C . ASN A 1 90 ? 27.622 8.714 -10.157 1.00 51.56 90 ASN A C 1
ATOM 702 O O . ASN A 1 90 ? 28.184 9.593 -9.503 1.00 51.56 90 ASN A O 1
ATOM 706 N N . SER A 1 91 ? 28.101 7.471 -10.228 1.00 47.25 91 SER A N 1
ATOM 707 C CA . SER A 1 91 ? 29.478 7.178 -9.845 1.00 47.25 91 SER A CA 1
ATOM 708 C C . SER A 1 91 ? 30.368 8.051 -10.730 1.00 47.25 91 SER A C 1
ATOM 710 O O . SER A 1 91 ? 30.276 7.931 -11.954 1.00 47.25 91 SER A O 1
ATOM 712 N N . PRO A 1 92 ? 31.199 8.949 -10.173 1.00 51.03 92 PRO A N 1
ATOM 713 C CA . PRO A 1 92 ? 32.161 9.656 -10.992 1.00 51.03 92 PRO A CA 1
ATOM 714 C C . PRO A 1 92 ? 33.107 8.612 -11.579 1.00 51.03 92 PRO A C 1
ATOM 716 O O . PRO A 1 92 ? 33.777 7.882 -10.845 1.00 51.03 92 PRO A O 1
ATOM 719 N N . THR A 1 93 ? 33.134 8.519 -12.906 1.00 53.72 93 THR A N 1
ATOM 720 C CA . THR A 1 93 ? 34.109 7.737 -13.660 1.00 53.72 93 THR A CA 1
ATOM 721 C C . THR A 1 93 ? 35.485 8.330 -13.371 1.00 53.72 93 THR A C 1
ATOM 723 O O . THR A 1 93 ? 35.927 9.272 -14.024 1.00 53.72 93 THR A O 1
ATOM 726 N N . ARG A 1 94 ? 36.165 7.834 -12.335 1.00 50.94 94 ARG A N 1
ATOM 727 C CA . ARG A 1 94 ? 37.566 8.167 -12.086 1.00 50.94 94 ARG A CA 1
ATOM 728 C C . ARG A 1 94 ? 38.410 7.369 -13.080 1.00 50.94 94 ARG A C 1
ATOM 730 O O . ARG A 1 94 ? 38.909 6.301 -12.750 1.00 50.94 94 ARG A O 1
ATOM 737 N N . SER A 1 95 ? 38.536 7.881 -14.304 1.00 52.69 95 SER A N 1
ATOM 738 C CA . SER A 1 95 ? 39.613 7.486 -15.213 1.00 52.69 95 SER A CA 1
ATOM 739 C C . SER A 1 95 ? 40.928 7.946 -14.599 1.00 52.69 95 SER A C 1
ATOM 741 O O . SER A 1 95 ? 41.231 9.136 -14.594 1.00 52.69 95 SER A O 1
ATOM 743 N N . THR A 1 96 ? 41.696 7.016 -14.046 1.00 54.34 96 THR A N 1
ATOM 744 C CA . THR A 1 96 ? 43.130 7.222 -13.855 1.00 54.34 96 THR A CA 1
ATOM 745 C C . THR A 1 96 ? 43.830 6.626 -15.065 1.00 54.34 96 THR A C 1
ATOM 747 O O . THR A 1 96 ? 43.800 5.406 -15.245 1.00 54.34 96 THR A O 1
ATOM 750 N N . SER A 1 97 ? 44.364 7.510 -15.907 1.00 43.75 97 SER A N 1
ATOM 751 C CA . SER A 1 97 ? 45.442 7.207 -16.850 1.00 43.75 97 SER A CA 1
ATOM 752 C C . SER A 1 97 ? 46.722 6.813 -16.121 1.00 43.75 97 SER A C 1
ATOM 754 O O . SER A 1 97 ? 46.871 7.224 -14.945 1.00 43.75 97 SER A O 1
#

Sequence (97 aa):
MSAYSTAYQALTTGRALRPHEAAKVLSDLQRETGEELANAVEQQLDGKFRRTDTDTDGAFRKKRLHYGASMRVINAFRVLAQAPRPTTPNSPTRSTS

Foldseek 3Di:
DALVVVVVCCVPVVPDDDPVRVLVSVLSCQLVVLLVVLVVLVVVCPPVLDDDPPDDPVNNVVSVVVVVVSVVVSVVSNCRSVDRDDDDPPPPPPDDD

Radius of gyration: 21.2 Å; chains: 1; bounding box: 68×23×52 Å

pLDDT: mean 84.67, std 13.02, range [43.75, 94.94]

Secondary structure (DSSP, 8-state):
--HHHHHHHHHHS--PPPHHHHHHHHHHHHHHHHHHHHHHHHHHHTTTTS--TT--HHHHHHHHHHHHHHHHHHHHHHHHHHSPPPP----------